Protein AF-A0A0Q6YR29-F1 (afdb_monomer_lite)

pLDDT: mean 72.4, std 19.86, range [33.41, 93.06]

Structure (mmCIF, N/CA/C/O backbone):
data_AF-A0A0Q6YR29-F1
#
_entry.id   AF-A0A0Q6YR29-F1
#
loop_
_atom_site.group_PDB
_atom_site.id
_atom_site.type_symbol
_atom_site.label_atom_id
_atom_site.label_alt_id
_atom_site.label_comp_id
_atom_site.label_asym_id
_atom_site.label_entity_id
_atom_site.label_seq_id
_atom_site.pdbx_PDB_ins_code
_atom_site.Cartn_x
_atom_site.Cartn_y
_atom_site.Cartn_z
_atom_site.occupancy
_atom_site.B_iso_or_equiv
_atom_site.auth_seq_id
_atom_site.auth_comp_id
_atom_site.auth_asym_id
_atom_site.auth_atom_id
_atom_site.pdbx_PDB_model_num
ATOM 1 N N . MET A 1 1 ? 4.268 -8.499 19.024 1.00 49.03 1 MET A N 1
ATOM 2 C CA . MET A 1 1 ? 4.017 -8.347 17.577 1.00 49.03 1 MET A CA 1
ATOM 3 C C . MET A 1 1 ? 4.434 -6.936 17.217 1.00 49.03 1 MET A C 1
ATOM 5 O O . MET A 1 1 ? 4.136 -6.040 18.000 1.00 49.03 1 MET A O 1
ATOM 9 N N . SER A 1 2 ? 5.198 -6.755 16.143 1.00 57.03 2 SER A N 1
ATOM 10 C CA . SER A 1 2 ? 5.559 -5.415 15.664 1.00 57.03 2 SER A CA 1
ATOM 11 C C . SER A 1 2 ? 4.353 -4.814 14.949 1.00 57.03 2 SER A C 1
ATOM 13 O O . SER A 1 2 ? 3.704 -5.519 14.183 1.00 57.03 2 SER A O 1
ATOM 15 N N . VAL A 1 3 ? 4.043 -3.548 15.220 1.00 82.56 3 VAL A N 1
ATOM 16 C CA . VAL A 1 3 ? 2.954 -2.834 14.541 1.00 82.56 3 VAL A CA 1
ATOM 17 C C . VAL A 1 3 ? 3.451 -2.427 13.158 1.00 82.56 3 VAL A C 1
ATOM 19 O O . VAL A 1 3 ? 4.452 -1.720 13.073 1.00 82.56 3 VAL A O 1
ATOM 22 N N . ILE A 1 4 ? 2.769 -2.874 12.103 1.00 87.31 4 ILE A N 1
ATOM 23 C CA . ILE A 1 4 ? 3.079 -2.495 10.718 1.00 87.31 4 ILE A CA 1
ATOM 24 C C . ILE A 1 4 ? 2.614 -1.052 10.480 1.00 87.31 4 ILE A C 1
ATOM 26 O O . ILE A 1 4 ? 1.497 -0.674 10.845 1.00 87.31 4 ILE A O 1
ATOM 30 N N . THR A 1 5 ? 3.481 -0.243 9.879 1.00 92.62 5 THR A N 1
ATOM 31 C CA . THR A 1 5 ? 3.214 1.144 9.474 1.00 92.62 5 THR A CA 1
ATOM 32 C C . THR A 1 5 ? 2.964 1.241 7.970 1.00 92.62 5 THR A C 1
ATOM 34 O O . THR A 1 5 ? 3.252 0.311 7.218 1.00 92.62 5 THR A O 1
ATOM 37 N N . PHE A 1 6 ? 2.445 2.378 7.498 1.00 90.19 6 PHE A N 1
ATOM 38 C CA . PHE A 1 6 ? 2.304 2.595 6.057 1.00 90.19 6 PHE A CA 1
ATOM 39 C C . PHE A 1 6 ? 3.676 2.673 5.362 1.00 90.19 6 PHE A C 1
ATOM 41 O O . PHE A 1 6 ? 3.840 2.177 4.252 1.00 90.19 6 PHE A O 1
ATOM 48 N N . GLU A 1 7 ? 4.694 3.203 6.040 1.00 91.06 7 GLU A N 1
ATOM 49 C CA . GLU A 1 7 ? 6.082 3.233 5.573 1.00 91.06 7 GLU A CA 1
ATOM 50 C C . GLU A 1 7 ? 6.651 1.824 5.347 1.00 91.06 7 GLU A C 1
ATOM 52 O O . GLU A 1 7 ? 7.352 1.611 4.356 1.00 91.06 7 GLU A O 1
ATOM 57 N N . ASP A 1 8 ? 6.302 0.852 6.199 1.00 90.81 8 ASP A N 1
ATOM 58 C CA . ASP A 1 8 ? 6.674 -0.553 5.997 1.00 90.81 8 ASP A CA 1
ATOM 59 C C . ASP A 1 8 ? 6.027 -1.119 4.722 1.00 90.81 8 ASP A C 1
ATOM 61 O O . ASP A 1 8 ? 6.701 -1.788 3.941 1.00 90.81 8 ASP A O 1
ATOM 65 N N . LEU A 1 9 ? 4.754 -0.798 4.456 1.00 88.56 9 LEU A N 1
ATOM 66 C CA . LEU A 1 9 ? 4.057 -1.218 3.231 1.00 88.56 9 LEU A CA 1
ATOM 67 C C . LEU A 1 9 ? 4.667 -0.583 1.973 1.00 88.56 9 LEU A C 1
ATOM 69 O O . LEU A 1 9 ? 4.864 -1.271 0.974 1.00 88.56 9 LEU A O 1
ATOM 73 N N . VAL A 1 10 ? 5.034 0.703 2.025 1.00 85.50 10 VAL A N 1
ATOM 74 C CA . VAL A 1 10 ? 5.777 1.378 0.943 1.00 85.50 10 VAL A CA 1
ATOM 75 C C . VAL A 1 10 ? 7.128 0.696 0.709 1.00 85.50 10 VAL A C 1
ATOM 77 O O . VAL A 1 10 ? 7.528 0.491 -0.437 1.00 85.50 10 VAL A O 1
ATOM 80 N N . GLN A 1 11 ? 7.828 0.303 1.777 1.00 85.44 11 GLN A N 1
ATOM 81 C CA . GLN A 1 11 ? 9.113 -0.383 1.672 1.00 85.44 11 GLN A CA 1
ATOM 82 C C . GLN A 1 11 ? 8.972 -1.819 1.137 1.00 85.44 11 GLN A C 1
ATOM 84 O O . GLN A 1 11 ? 9.837 -2.251 0.376 1.00 85.44 11 GLN A O 1
ATOM 89 N N . VAL A 1 12 ? 7.885 -2.531 1.454 1.00 85.88 12 VAL A N 1
ATOM 90 C CA . VAL A 1 12 ? 7.529 -3.833 0.854 1.00 85.88 12 VAL A CA 1
ATOM 91 C C . VAL A 1 12 ? 7.217 -3.672 -0.636 1.00 85.88 12 VAL A C 1
ATOM 93 O O . VAL A 1 12 ? 7.908 -4.264 -1.458 1.00 85.88 12 VAL A O 1
ATOM 96 N N . ALA A 1 13 ? 6.303 -2.772 -1.012 1.00 81.19 13 ALA A N 1
ATOM 97 C CA . A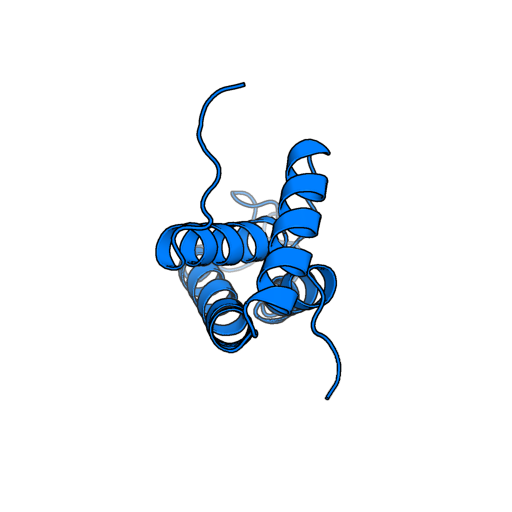LA A 1 13 ? 5.971 -2.475 -2.413 1.00 81.19 13 ALA A CA 1
ATOM 98 C C . ALA A 1 13 ? 7.178 -2.029 -3.262 1.00 81.19 13 ALA A C 1
ATOM 100 O O . ALA A 1 13 ? 7.208 -2.198 -4.486 1.00 81.19 13 ALA A O 1
ATOM 101 N N . ARG A 1 14 ? 8.184 -1.426 -2.621 1.00 78.00 14 ARG A N 1
ATOM 102 C CA . ARG A 1 14 ? 9.473 -1.086 -3.227 1.00 78.00 14 ARG A CA 1
ATOM 103 C C . ARG A 1 14 ? 10.403 -2.299 -3.350 1.00 78.00 14 ARG A C 1
ATOM 105 O O . ARG A 1 14 ? 11.068 -2.430 -4.372 1.00 78.00 14 ARG A O 1
ATOM 112 N N . ASN A 1 15 ? 10.465 -3.157 -2.331 1.00 79.19 15 ASN A N 1
ATOM 113 C CA . ASN A 1 15 ? 11.359 -4.320 -2.269 1.00 79.19 15 ASN A CA 1
ATOM 114 C C . ASN A 1 15 ? 10.875 -5.525 -3.087 1.00 79.19 15 ASN A C 1
ATOM 116 O O . ASN A 1 15 ? 11.714 -6.304 -3.531 1.00 79.19 15 ASN A O 1
ATOM 120 N N . ALA A 1 16 ? 9.570 -5.636 -3.356 1.00 69.38 16 ALA A N 1
ATOM 121 C CA . ALA A 1 16 ? 8.982 -6.611 -4.282 1.00 69.38 16 ALA A CA 1
ATOM 122 C C . ALA A 1 16 ? 9.488 -6.453 -5.739 1.00 69.3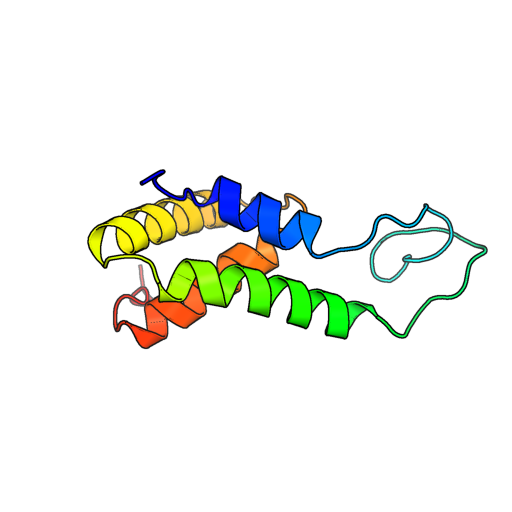8 16 ALA A C 1
ATOM 124 O O . ALA A 1 16 ? 9.139 -7.224 -6.632 1.00 69.38 16 ALA A O 1
ATOM 125 N N . GLN A 1 17 ? 10.308 -5.430 -6.009 1.00 58.06 17 GLN A N 1
ATOM 126 C CA . GLN A 1 17 ? 10.865 -5.113 -7.318 1.00 58.06 17 GLN A CA 1
ATOM 127 C C . GLN A 1 17 ? 12.363 -5.470 -7.361 1.00 58.06 17 GLN A C 1
ATOM 129 O O . GLN A 1 17 ? 13.137 -4.947 -6.554 1.00 58.06 17 GLN A O 1
ATOM 134 N N . PRO A 1 18 ? 12.823 -6.302 -8.315 1.00 47.59 18 PRO A N 1
ATOM 135 C CA . PRO A 1 18 ? 14.247 -6.573 -8.477 1.00 47.59 18 PRO A CA 1
ATOM 136 C C . PRO A 1 18 ? 14.990 -5.320 -8.969 1.00 47.59 18 PRO A C 1
ATOM 138 O O . PRO A 1 18 ? 14.532 -4.621 -9.873 1.00 47.59 18 PRO A O 1
ATOM 141 N N . VAL A 1 19 ? 16.160 -5.054 -8.385 1.00 47.59 19 VAL A N 1
ATOM 142 C CA . VAL A 1 19 ? 17.024 -3.919 -8.749 1.00 47.59 19 VAL A CA 1
ATOM 143 C C . VAL A 1 19 ? 17.740 -4.217 -10.070 1.00 47.59 19 VAL A C 1
ATOM 145 O O . VAL A 1 19 ? 18.564 -5.128 -10.123 1.00 47.59 19 VAL A O 1
ATOM 148 N N . ILE A 1 20 ? 17.452 -3.442 -11.120 1.00 47.62 20 ILE A N 1
ATOM 149 C CA . ILE A 1 20 ? 18.126 -3.501 -12.430 1.00 47.62 20 ILE A CA 1
ATOM 150 C C . ILE A 1 20 ? 18.418 -2.063 -12.896 1.00 47.62 20 ILE A C 1
ATOM 152 O O . ILE A 1 20 ? 17.678 -1.143 -12.550 1.00 47.62 20 ILE A O 1
ATOM 156 N N . THR A 1 21 ? 19.548 -1.877 -13.582 1.00 47.41 21 THR A N 1
ATOM 157 C CA . THR A 1 21 ? 20.218 -0.587 -13.821 1.00 47.41 21 THR A CA 1
ATOM 158 C C . THR A 1 21 ? 19.743 0.169 -15.069 1.00 47.41 21 THR A C 1
ATOM 160 O O . THR A 1 21 ? 18.843 -0.250 -15.791 1.00 47.41 21 THR A O 1
ATOM 163 N N . ASP A 1 22 ? 20.341 1.339 -15.286 1.00 43.59 22 ASP A N 1
ATOM 164 C CA . ASP A 1 22 ? 19.647 2.540 -15.752 1.00 43.59 22 ASP A CA 1
ATOM 165 C C . ASP A 1 22 ? 19.391 2.670 -17.257 1.00 43.59 22 ASP A C 1
ATOM 167 O O . ASP A 1 22 ? 18.954 3.732 -17.675 1.00 43.59 22 ASP A O 1
ATOM 171 N N . GLU A 1 23 ? 19.639 1.662 -18.096 1.00 41.59 23 GLU A N 1
ATOM 172 C CA . GLU A 1 23 ? 19.714 1.868 -19.557 1.00 41.59 23 GLU A CA 1
ATOM 173 C C . GLU A 1 23 ? 18.441 1.509 -20.340 1.00 41.59 23 GLU A C 1
ATOM 175 O O . GLU A 1 23 ? 18.539 1.178 -21.520 1.00 41.59 23 GLU A O 1
ATOM 180 N N . GLU A 1 24 ? 17.246 1.519 -19.725 1.00 41.62 24 GLU A N 1
ATOM 181 C CA . GLU A 1 24 ? 16.068 1.099 -20.500 1.00 41.62 24 GLU A CA 1
ATOM 182 C C . GLU A 1 24 ? 14.619 1.380 -20.105 1.00 41.62 24 GLU A C 1
ATOM 184 O O . GLU A 1 24 ? 13.716 1.233 -20.936 1.00 41.62 24 GLU A O 1
ATOM 189 N N . CYS A 1 25 ? 14.316 1.706 -18.858 1.00 46.06 25 CYS A N 1
ATOM 190 C CA . CYS A 1 25 ? 12.916 1.800 -18.472 1.00 46.06 25 CYS A CA 1
ATOM 191 C C . CYS A 1 25 ? 12.223 3.052 -19.050 1.00 46.06 25 CYS A C 1
ATOM 193 O O . CYS A 1 25 ? 11.302 3.482 -18.404 1.00 46.06 25 CYS A O 1
ATOM 195 N N . LEU A 1 26 ? 12.621 3.732 -20.143 1.00 41.03 26 LEU A N 1
ATOM 196 C CA . LEU A 1 26 ? 12.299 5.160 -20.425 1.00 41.03 26 LEU A CA 1
ATOM 197 C C . LEU A 1 26 ? 10.812 5.528 -20.449 1.00 41.03 26 LEU A C 1
ATOM 199 O O . LEU A 1 26 ? 10.454 6.626 -20.034 1.00 41.03 26 LEU A O 1
ATOM 203 N N . THR A 1 27 ? 9.922 4.601 -20.794 1.00 42.72 27 THR A N 1
ATOM 204 C CA . THR A 1 27 ? 8.459 4.779 -20.638 1.00 42.72 27 THR A CA 1
ATOM 205 C C . THR A 1 27 ? 7.983 4.662 -19.164 1.00 42.72 27 THR A C 1
ATOM 207 O O . THR A 1 27 ? 6.795 4.646 -18.865 1.00 42.72 27 THR A O 1
ATOM 210 N N . CYS A 1 28 ? 8.950 4.598 -18.251 1.00 49.25 28 CYS A N 1
ATOM 211 C CA . CYS A 1 28 ? 8.973 4.571 -16.785 1.00 49.25 28 CYS A CA 1
ATOM 212 C C . CYS A 1 28 ? 10.278 5.228 -16.207 1.00 49.25 28 CYS A C 1
ATOM 214 O O . CYS A 1 28 ? 10.475 5.183 -14.996 1.00 49.25 28 CYS A O 1
ATOM 216 N N . GLY A 1 29 ? 11.164 5.823 -17.039 1.00 36.31 29 GLY A N 1
ATOM 217 C CA . GLY A 1 29 ? 12.409 6.529 -16.658 1.00 36.31 29 GLY A CA 1
ATOM 218 C C . GLY A 1 29 ? 13.811 5.849 -16.718 1.00 36.31 29 GLY A C 1
ATOM 219 O O . GLY A 1 29 ? 14.559 6.060 -15.773 1.00 36.31 29 GLY A O 1
ATOM 220 N N . ALA A 1 30 ? 14.242 5.110 -17.762 1.00 40.41 30 ALA A N 1
ATOM 221 C CA . ALA A 1 30 ? 15.671 4.731 -17.953 1.00 40.41 30 ALA A CA 1
ATOM 222 C C . ALA A 1 30 ? 16.129 4.532 -19.437 1.00 40.41 30 ALA A C 1
ATOM 224 O O . ALA A 1 30 ? 15.307 4.335 -20.316 1.00 40.41 30 ALA A O 1
ATOM 225 N N . GLU A 1 31 ? 17.432 4.630 -19.711 1.00 38.62 31 GLU A N 1
ATOM 226 C CA . GLU A 1 31 ? 18.091 5.150 -20.929 1.00 38.62 31 GLU A CA 1
ATOM 227 C C . GLU A 1 31 ? 18.152 4.221 -22.183 1.00 38.62 31 GLU A C 1
ATOM 229 O O . GLU A 1 31 ? 17.106 3.788 -22.662 1.00 38.62 31 GLU A O 1
ATOM 234 N N . VAL A 1 32 ? 19.322 4.013 -22.820 1.00 37.25 32 VAL A N 1
ATOM 235 C CA . VAL A 1 32 ? 19.460 3.411 -24.175 1.00 37.25 32 VAL A CA 1
ATOM 236 C C . VAL A 1 32 ? 20.424 2.201 -24.227 1.00 37.25 32 VAL A C 1
ATOM 238 O O . VAL A 1 32 ? 21.555 2.353 -24.684 1.00 37.25 32 VAL A O 1
ATOM 241 N N . GLY A 1 33 ? 19.990 0.984 -23.856 1.00 38.88 33 GLY A N 1
ATOM 242 C CA . GLY A 1 33 ? 20.834 -0.213 -24.059 1.00 38.88 33 GLY A CA 1
ATOM 243 C C . GLY A 1 33 ? 20.417 -1.623 -23.578 1.00 38.88 33 GLY A C 1
ATOM 244 O O . GLY A 1 33 ? 21.083 -2.570 -24.002 1.00 38.88 33 GLY A O 1
ATOM 245 N N . GLN A 1 34 ? 19.390 -1.834 -22.736 1.00 39.38 34 GLN A N 1
ATOM 246 C CA . GLN A 1 34 ? 19.074 -3.181 -22.162 1.00 39.38 34 GLN A CA 1
ATOM 247 C C . GLN A 1 34 ? 17.915 -3.939 -22.911 1.00 39.38 34 GLN A C 1
ATOM 249 O O . GLN A 1 34 ? 17.734 -3.655 -24.098 1.00 39.38 34 GLN A O 1
ATOM 254 N N . PRO A 1 35 ? 17.191 -4.942 -22.326 1.00 41.72 35 PRO A N 1
ATOM 255 C CA . PRO A 1 35 ? 15.901 -5.493 -22.825 1.00 41.72 35 PRO A CA 1
ATOM 256 C C . PRO A 1 35 ? 14.616 -5.279 -21.935 1.00 41.72 35 PRO A C 1
ATOM 258 O O . PRO A 1 35 ? 14.416 -5.948 -20.914 1.00 41.72 35 PRO A O 1
ATOM 261 N N . CYS A 1 36 ? 13.681 -4.426 -22.388 1.00 51.00 36 CYS A N 1
ATOM 262 C CA . CYS A 1 36 ? 12.519 -3.857 -21.673 1.00 51.00 36 CYS A CA 1
ATOM 263 C C . CYS A 1 36 ? 11.207 -4.185 -22.399 1.00 51.00 36 CYS A C 1
ATOM 265 O O . CYS A 1 36 ? 11.193 -4.643 -23.540 1.00 51.00 36 CYS A O 1
ATOM 267 N N . ALA A 1 37 ? 10.088 -3.945 -21.710 1.00 42.94 37 ALA A N 1
ATOM 268 C CA . ALA A 1 37 ? 8.745 -4.427 -22.022 1.00 42.94 37 ALA A CA 1
ATOM 269 C C . ALA A 1 37 ? 8.581 -5.952 -21.866 1.00 42.94 37 ALA A C 1
ATOM 271 O O . ALA A 1 37 ? 8.419 -6.684 -22.839 1.00 42.94 37 ALA A O 1
ATOM 272 N N . PHE A 1 38 ? 8.514 -6.410 -20.605 1.00 42.47 38 PHE A N 1
ATOM 273 C CA . PHE A 1 38 ? 7.621 -7.529 -20.247 1.00 42.47 38 PHE A CA 1
ATOM 274 C C . PHE A 1 38 ? 7.194 -7.587 -18.765 1.00 42.47 38 PHE A C 1
ATOM 276 O O . PHE A 1 38 ? 6.212 -8.249 -18.450 1.00 42.47 38 PHE A O 1
ATOM 283 N N . SER A 1 39 ? 7.897 -6.914 -17.843 1.00 50.88 39 SER A N 1
ATOM 284 C CA . SER A 1 39 ? 7.725 -7.139 -16.394 1.00 50.88 39 SER A CA 1
ATOM 285 C C . SER A 1 39 ? 7.076 -6.002 -15.591 1.00 50.88 39 SER A C 1
ATOM 287 O O . SER A 1 39 ? 6.892 -6.170 -14.391 1.00 50.88 39 SER A O 1
ATOM 289 N N . CYS A 1 40 ? 6.715 -4.857 -16.181 1.00 51.00 40 CYS A N 1
ATOM 290 C CA . CYS A 1 40 ? 6.158 -3.728 -15.415 1.00 51.00 40 CYS A CA 1
ATOM 291 C C . CYS A 1 40 ? 4.802 -4.047 -14.763 1.00 51.00 40 CYS A C 1
ATOM 293 O O . CYS A 1 40 ? 4.635 -3.777 -13.575 1.00 51.00 40 CYS A O 1
ATOM 295 N N . ASP A 1 41 ? 3.882 -4.680 -15.495 1.00 52.50 41 ASP A N 1
ATOM 296 C CA . ASP A 1 41 ? 2.568 -5.058 -14.958 1.00 52.50 41 ASP A CA 1
ATOM 297 C C . ASP A 1 41 ? 2.708 -6.166 -13.903 1.00 52.50 41 ASP A C 1
ATOM 299 O O . ASP A 1 41 ? 2.223 -6.018 -12.785 1.00 52.50 41 ASP A O 1
ATOM 303 N N . GLN A 1 42 ? 3.509 -7.200 -14.194 1.00 58.50 42 GLN A N 1
ATOM 304 C CA . GLN A 1 42 ? 3.835 -8.282 -13.251 1.00 58.50 42 GLN A CA 1
ATOM 305 C C . GLN A 1 42 ? 4.530 -7.776 -11.970 1.00 58.50 42 GLN A C 1
ATOM 307 O O . GLN A 1 42 ? 4.355 -8.354 -10.901 1.00 58.50 42 GLN A O 1
ATOM 312 N N . ARG A 1 43 ? 5.311 -6.687 -12.048 1.00 61.31 43 ARG A N 1
ATOM 313 C CA . ARG A 1 43 ? 5.905 -6.010 -10.877 1.00 61.31 43 ARG A CA 1
ATOM 314 C C . ARG A 1 43 ? 4.864 -5.247 -10.063 1.00 61.31 43 ARG A C 1
ATOM 316 O O . ARG A 1 43 ? 4.975 -5.220 -8.841 1.00 61.31 43 ARG A O 1
ATOM 323 N N . GLY A 1 44 ? 3.888 -4.622 -10.722 1.00 63.16 44 GLY A N 1
ATOM 324 C CA . GLY A 1 44 ? 2.750 -3.991 -10.055 1.00 63.16 44 GLY A CA 1
ATOM 325 C C . GLY A 1 44 ? 1.886 -5.018 -9.327 1.00 63.16 44 GLY A C 1
ATOM 326 O O . GLY A 1 44 ? 1.553 -4.817 -8.164 1.00 63.16 44 GLY A O 1
ATOM 327 N N . GLU A 1 45 ? 1.603 -6.150 -9.975 1.00 69.81 45 GLU A N 1
ATOM 328 C CA . GLU A 1 45 ? 0.894 -7.292 -9.384 1.00 69.81 45 GLU A CA 1
ATOM 329 C C . GLU A 1 45 ? 1.664 -7.886 -8.193 1.00 69.81 45 GLU A C 1
ATOM 331 O O . GLU A 1 45 ? 1.105 -7.968 -7.105 1.00 69.81 45 GLU A O 1
ATOM 336 N N . ALA A 1 46 ? 2.963 -8.179 -8.325 1.00 75.38 46 ALA A N 1
ATOM 337 C CA . ALA A 1 46 ? 3.770 -8.700 -7.214 1.00 75.38 46 ALA A CA 1
ATOM 338 C C . ALA A 1 46 ? 3.840 -7.735 -6.012 1.00 75.38 46 ALA A C 1
ATOM 340 O O . ALA A 1 46 ? 3.690 -8.153 -4.864 1.00 75.38 46 ALA A O 1
ATOM 341 N N . ALA A 1 47 ? 4.016 -6.430 -6.262 1.00 76.44 47 ALA A N 1
ATOM 342 C CA . ALA A 1 47 ? 3.993 -5.415 -5.209 1.00 76.44 47 ALA A CA 1
ATOM 343 C C . ALA A 1 47 ? 2.612 -5.295 -4.542 1.00 76.44 47 ALA A C 1
ATOM 345 O O . ALA A 1 47 ? 2.538 -5.058 -3.336 1.00 76.44 47 ALA A O 1
ATOM 346 N N . LYS A 1 48 ? 1.524 -5.469 -5.306 1.00 80.19 48 LYS A N 1
ATOM 347 C CA . LYS A 1 48 ? 0.166 -5.525 -4.759 1.00 80.19 48 LYS A CA 1
ATOM 348 C C . LYS A 1 48 ? -0.041 -6.756 -3.886 1.00 80.19 48 LYS A C 1
ATOM 350 O O . LYS A 1 48 ? -0.513 -6.597 -2.766 1.00 80.19 48 LYS A O 1
ATOM 355 N N . ASP A 1 49 ? 0.329 -7.942 -4.361 1.00 85.62 49 ASP A N 1
ATOM 356 C CA . ASP A 1 49 ? 0.131 -9.206 -3.647 1.00 85.62 49 ASP A CA 1
ATOM 357 C C . ASP A 1 49 ? 0.869 -9.219 -2.298 1.00 85.62 49 ASP A C 1
ATOM 359 O O . ASP A 1 49 ? 0.274 -9.556 -1.271 1.00 85.62 49 ASP A O 1
ATOM 363 N N . GLU A 1 50 ? 2.137 -8.782 -2.260 1.00 85.31 50 GLU A N 1
ATOM 364 C CA . GLU A 1 50 ? 2.908 -8.711 -1.009 1.00 85.31 50 GLU A CA 1
ATOM 365 C C . GLU A 1 50 ? 2.306 -7.723 0.004 1.00 85.31 50 GLU A C 1
ATOM 367 O O . GLU A 1 50 ? 2.234 -8.026 1.198 1.00 85.31 50 GLU A O 1
ATOM 372 N N . VAL A 1 51 ? 1.827 -6.556 -0.447 1.00 87.56 51 VAL A N 1
ATOM 373 C CA . VAL A 1 51 ? 1.152 -5.592 0.438 1.00 87.56 51 VAL A CA 1
ATOM 374 C C . VAL A 1 51 ? -0.227 -6.101 0.866 1.00 87.56 51 VAL A C 1
ATOM 376 O O . VAL A 1 51 ? -0.597 -5.924 2.025 1.00 87.56 51 VAL A O 1
ATOM 379 N N . ALA A 1 52 ? -0.981 -6.757 -0.020 1.00 89.00 52 ALA A N 1
ATOM 380 C CA . ALA A 1 52 ? -2.349 -7.206 0.238 1.00 89.00 52 ALA A CA 1
ATOM 381 C C . ALA A 1 52 ? -2.413 -8.274 1.332 1.00 89.00 52 ALA A C 1
ATOM 383 O O . ALA A 1 52 ? -3.290 -8.205 2.192 1.00 89.00 52 ALA A O 1
ATOM 384 N N . VAL A 1 53 ? -1.449 -9.202 1.361 1.00 89.88 53 VAL A N 1
ATOM 385 C CA . VAL A 1 53 ? -1.310 -10.176 2.457 1.00 89.88 53 VAL A CA 1
ATOM 386 C C . VAL A 1 53 ? -1.140 -9.461 3.801 1.00 89.88 53 VAL A C 1
ATOM 388 O O . VAL A 1 53 ? -1.868 -9.743 4.750 1.00 89.88 53 VAL A O 1
ATOM 391 N N . LEU A 1 54 ? -0.224 -8.489 3.878 1.00 90.75 54 LEU A N 1
ATOM 392 C CA . LEU A 1 54 ? 0.041 -7.753 5.118 1.00 90.75 54 LEU A CA 1
ATOM 393 C C . LEU A 1 54 ? -1.152 -6.896 5.555 1.00 90.75 54 LEU A C 1
ATOM 395 O O . LEU A 1 54 ? -1.460 -6.840 6.741 1.00 90.75 54 LEU A O 1
ATOM 399 N N . VAL A 1 55 ? -1.811 -6.230 4.605 1.00 90.69 55 VAL A N 1
ATOM 400 C CA . VAL A 1 55 ? -2.939 -5.318 4.837 1.00 90.69 55 VAL A CA 1
ATOM 401 C C . VAL A 1 55 ? -4.211 -6.069 5.245 1.00 90.69 55 VAL A C 1
ATOM 403 O O . VAL A 1 55 ? -4.891 -5.642 6.183 1.00 90.69 55 VAL A O 1
ATOM 406 N N . GLY A 1 56 ? -4.506 -7.203 4.601 1.00 89.25 56 GLY A N 1
ATOM 407 C CA . GLY A 1 56 ? -5.651 -8.058 4.924 1.00 89.25 56 GLY A CA 1
ATOM 408 C C . GLY A 1 56 ? -5.595 -8.604 6.354 1.00 89.25 56 GLY A C 1
ATOM 409 O O . GLY A 1 56 ? -6.599 -8.571 7.069 1.00 89.25 56 GLY A O 1
ATOM 410 N N . ASP A 1 57 ? -4.407 -8.993 6.823 1.00 91.19 57 ASP A N 1
ATOM 411 C CA . ASP A 1 57 ? -4.202 -9.523 8.177 1.00 91.19 57 ASP A CA 1
ATOM 412 C C . ASP A 1 57 ? -4.263 -8.452 9.292 1.00 91.19 57 ASP A C 1
ATOM 414 O O . ASP A 1 57 ? -4.341 -8.799 10.476 1.00 91.19 57 ASP A O 1
ATOM 418 N N . LEU A 1 58 ? -4.271 -7.147 8.968 1.00 90.44 58 LEU A N 1
ATOM 419 C CA . LEU A 1 58 ? -4.295 -6.087 9.987 1.00 90.44 58 LEU A CA 1
ATOM 420 C C . LEU A 1 58 ? -5.614 -6.058 10.782 1.00 90.44 58 LEU A C 1
ATOM 422 O O . LEU A 1 58 ? -6.691 -5.901 10.191 1.00 90.44 58 LEU A O 1
ATOM 426 N N . PRO A 1 59 ? -5.565 -6.037 12.130 1.00 92.19 59 PRO A N 1
ATOM 427 C CA . PRO A 1 59 ? -6.710 -5.681 12.963 1.00 92.19 59 PRO A CA 1
ATOM 428 C C . PRO A 1 59 ? -7.295 -4.316 12.573 1.00 92.19 59 PRO A C 1
ATOM 430 O O . PRO A 1 59 ? -6.567 -3.396 12.201 1.00 92.19 59 PRO A O 1
ATOM 433 N N . ARG A 1 60 ? -8.617 -4.138 12.718 1.00 89.75 60 ARG A N 1
ATOM 434 C CA . ARG A 1 60 ? -9.325 -2.915 12.279 1.00 89.75 60 ARG A CA 1
ATOM 435 C C . ARG A 1 60 ? -8.698 -1.614 12.797 1.00 89.75 60 ARG A C 1
ATOM 437 O O . ARG A 1 60 ? -8.616 -0.648 12.0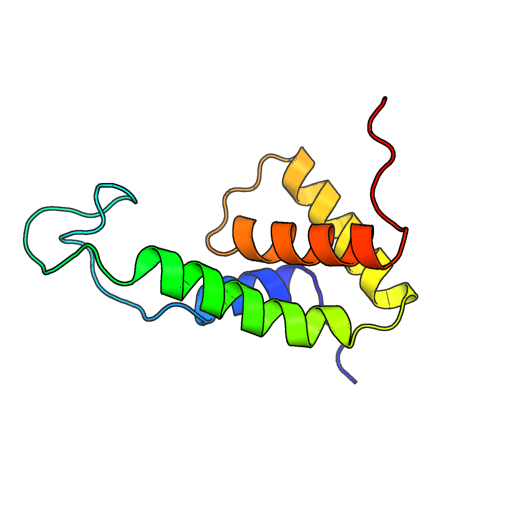47 1.00 89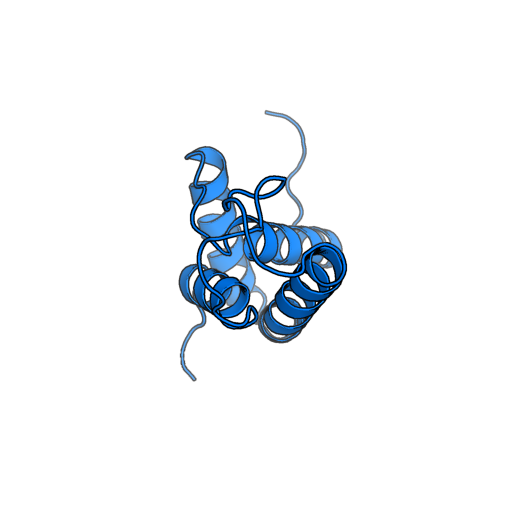.75 60 ARG A O 1
ATOM 444 N N . GLU A 1 61 ? -8.256 -1.577 14.053 1.00 90.44 61 GLU A N 1
ATOM 445 C CA . GLU A 1 61 ? -7.621 -0.386 14.639 1.00 90.44 61 GLU A CA 1
ATOM 446 C C . GLU A 1 61 ? -6.238 -0.079 14.048 1.00 90.44 61 GLU A C 1
ATOM 448 O O . GLU A 1 61 ? -5.862 1.086 13.946 1.00 90.44 61 GLU A O 1
ATOM 453 N N . GLU A 1 62 ? -5.479 -1.105 13.660 1.00 92.06 62 GLU A N 1
ATOM 454 C CA . GLU A 1 62 ? -4.180 -0.956 12.995 1.00 92.06 62 GLU A CA 1
ATOM 455 C C . GLU A 1 62 ? -4.372 -0.503 11.552 1.00 92.06 62 GLU A C 1
ATOM 457 O O . GLU A 1 62 ? -3.783 0.495 11.143 1.00 92.06 62 GLU A O 1
ATOM 462 N N . PHE A 1 63 ? -5.301 -1.136 10.834 1.00 93.00 63 PHE A N 1
ATOM 463 C CA . PHE A 1 63 ? -5.677 -0.734 9.484 1.00 93.00 63 PHE A CA 1
ATOM 464 C C . PHE A 1 63 ? -6.148 0.730 9.409 1.00 93.00 63 PHE A C 1
ATOM 466 O O . PHE A 1 63 ? -5.703 1.472 8.541 1.00 93.00 63 PHE A O 1
ATOM 473 N N . VAL A 1 64 ? -6.981 1.197 10.349 1.00 92.44 64 VAL A N 1
ATOM 474 C CA . VAL A 1 64 ? -7.422 2.609 10.390 1.00 92.44 64 VAL A CA 1
ATOM 475 C C . VAL A 1 64 ? -6.254 3.575 10.638 1.00 92.44 64 VAL A C 1
ATOM 477 O O . VAL A 1 64 ? -6.270 4.695 10.126 1.00 92.44 64 VAL A O 1
ATOM 480 N N . ARG A 1 65 ? -5.217 3.166 11.388 1.00 92.31 65 ARG A N 1
ATOM 481 C CA . ARG A 1 65 ? -3.993 3.974 11.537 1.00 92.31 65 ARG A CA 1
ATOM 482 C C . ARG A 1 65 ? -3.226 4.063 10.216 1.00 92.31 65 ARG A C 1
ATOM 484 O O . ARG A 1 65 ? -2.858 5.173 9.843 1.00 92.31 65 ARG A O 1
ATOM 491 N N . VAL A 1 66 ? -3.048 2.937 9.522 1.00 93.06 66 VAL A N 1
ATOM 492 C CA . VAL A 1 66 ? -2.387 2.858 8.207 1.00 93.06 66 VAL A CA 1
ATOM 493 C C . VAL A 1 66 ? -3.130 3.695 7.161 1.00 93.06 66 VAL A C 1
ATOM 495 O O . VAL A 1 66 ? -2.512 4.555 6.543 1.00 93.06 66 VAL A O 1
ATOM 498 N N . LEU A 1 67 ? -4.449 3.517 7.026 1.00 92.88 67 LEU A N 1
ATOM 499 C CA . LEU A 1 67 ? -5.297 4.252 6.079 1.00 92.88 67 LEU A CA 1
ATOM 500 C C . LEU A 1 67 ? -5.163 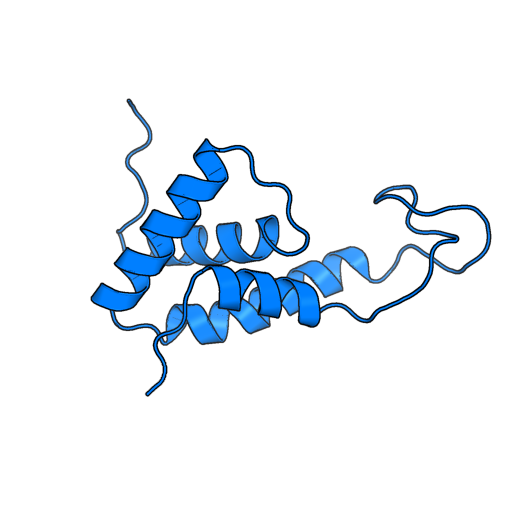5.771 6.238 1.00 92.88 67 LEU A C 1
ATOM 502 O O . LEU A 1 67 ? -4.963 6.478 5.255 1.00 92.88 67 LEU A O 1
ATOM 506 N N . ARG A 1 68 ? -5.206 6.278 7.475 1.00 92.62 68 ARG A N 1
ATOM 507 C CA . ARG A 1 68 ? -5.030 7.712 7.742 1.00 92.62 68 ARG A CA 1
ATOM 508 C C . ARG A 1 68 ? -3.658 8.223 7.291 1.00 92.62 68 ARG A C 1
ATOM 510 O O . ARG A 1 68 ? -3.602 9.253 6.633 1.00 92.62 68 ARG A O 1
ATOM 517 N N . THR A 1 69 ? -2.570 7.524 7.618 1.00 91.81 69 THR A N 1
ATOM 518 C CA . THR A 1 69 ? -1.217 7.928 7.186 1.00 91.81 69 THR A CA 1
ATOM 519 C C . THR A 1 69 ? -1.076 7.878 5.663 1.00 91.81 69 THR A C 1
ATOM 521 O O . THR A 1 69 ? -0.435 8.745 5.074 1.00 91.81 69 THR A O 1
ATOM 524 N N . ALA A 1 70 ? -1.723 6.908 5.018 1.00 89.19 70 ALA A N 1
ATOM 525 C CA . ALA A 1 70 ? -1.751 6.787 3.569 1.00 89.19 70 ALA A CA 1
ATOM 526 C C . ALA A 1 70 ? -2.477 7.983 2.912 1.00 89.19 70 ALA A C 1
ATOM 528 O O . ALA A 1 70 ? -1.908 8.634 2.037 1.00 89.19 70 ALA A O 1
ATOM 529 N N . MET A 1 71 ? -3.662 8.354 3.421 1.00 89.00 71 MET A N 1
ATOM 530 C CA . MET A 1 71 ? -4.411 9.550 2.996 1.00 89.00 71 MET A CA 1
ATOM 531 C C . MET A 1 71 ? -3.628 10.850 3.231 1.00 89.00 71 MET A C 1
ATOM 533 O O . MET A 1 71 ? -3.584 11.717 2.362 1.00 89.00 71 MET A O 1
ATOM 537 N N . GLU A 1 72 ? -2.988 10.998 4.397 1.00 90.94 72 GLU A N 1
ATOM 538 C CA . GLU A 1 72 ? -2.164 12.170 4.718 1.00 90.94 72 GLU A CA 1
ATOM 539 C C . GLU A 1 72 ? -0.996 12.327 3.728 1.00 90.94 72 GLU A C 1
ATOM 541 O O . GLU A 1 72 ? -0.647 13.452 3.374 1.00 90.94 72 GLU A O 1
ATOM 546 N N . ARG A 1 73 ? -0.402 11.230 3.240 1.00 86.00 73 ARG A N 1
ATOM 547 C CA . ARG A 1 73 ? 0.682 11.270 2.242 1.00 86.00 73 ARG A CA 1
ATOM 548 C C . ARG A 1 73 ? 0.180 11.523 0.818 1.00 86.00 73 ARG A C 1
ATOM 550 O O . ARG A 1 73 ? 0.817 12.301 0.108 1.00 86.00 73 ARG A O 1
ATOM 557 N N . ASP A 1 74 ? -0.974 10.974 0.437 1.00 86.12 74 ASP A N 1
ATOM 558 C CA . ASP A 1 74 ? -1.630 11.271 -0.849 1.00 86.12 74 ASP A CA 1
ATOM 559 C C . ASP A 1 74 ? -1.983 12.765 -0.969 1.00 86.12 74 ASP A C 1
ATOM 561 O O . ASP A 1 74 ? -1.579 13.433 -1.921 1.00 86.12 74 ASP A O 1
ATOM 565 N N . MET A 1 75 ? -2.593 13.345 0.073 1.00 85.69 75 MET A N 1
ATOM 566 C CA . MET A 1 75 ? -2.894 14.784 0.142 1.00 85.69 75 MET A CA 1
ATOM 567 C C . MET A 1 75 ? -1.652 15.686 0.044 1.00 85.69 75 MET A C 1
ATOM 569 O O . MET A 1 75 ? -1.759 16.835 -0.387 1.00 85.69 75 MET A O 1
ATOM 573 N N . ASN A 1 76 ? -0.479 15.190 0.450 1.00 84.88 76 ASN A N 1
ATOM 574 C CA . ASN A 1 76 ? 0.797 15.901 0.338 1.00 84.88 76 ASN A CA 1
ATOM 575 C C . ASN A 1 76 ? 1.512 15.663 -1.011 1.00 84.88 76 ASN A C 1
ATOM 577 O O . ASN A 1 76 ? 2.584 16.228 -1.233 1.00 84.88 76 ASN A O 1
ATOM 581 N N . GLY A 1 77 ? 0.933 14.866 -1.918 1.00 77.00 77 GLY A N 1
ATOM 582 C CA . GLY A 1 77 ? 1.476 14.602 -3.252 1.00 77.00 77 GLY A CA 1
ATOM 583 C C . GLY A 1 77 ? 2.747 13.750 -3.247 1.00 77.00 77 GLY A C 1
ATOM 584 O O . GLY A 1 77 ? 3.645 13.992 -4.059 1.00 77.00 77 GLY A O 1
ATOM 585 N N . ASP A 1 78 ? 2.852 12.794 -2.319 1.00 74.69 78 ASP A N 1
ATOM 586 C CA . ASP A 1 78 ? 4.013 11.910 -2.206 1.00 74.69 78 ASP A CA 1
ATOM 587 C C . ASP A 1 78 ? 4.186 11.026 -3.458 1.00 74.69 78 ASP A C 1
ATOM 589 O O . ASP A 1 78 ? 3.244 10.429 -3.974 1.00 74.69 78 ASP A O 1
ATOM 593 N N . GLN A 1 79 ? 5.420 10.951 -3.958 1.00 72.44 79 GLN A N 1
ATOM 594 C CA . GLN A 1 79 ? 5.805 10.193 -5.155 1.00 72.44 79 GLN A CA 1
ATOM 595 C C . GLN A 1 79 ? 6.961 9.220 -4.867 1.00 72.44 79 GLN A C 1
ATOM 597 O O . GLN A 1 79 ? 7.687 8.812 -5.775 1.00 72.44 79 GLN A O 1
ATOM 602 N N . ALA A 1 80 ? 7.166 8.843 -3.600 1.00 72.12 80 ALA A N 1
ATOM 603 C CA . ALA A 1 80 ? 8.173 7.861 -3.218 1.00 72.12 80 ALA A CA 1
ATOM 604 C C . ALA A 1 80 ? 7.982 6.526 -3.978 1.00 72.12 80 ALA A C 1
ATOM 606 O O . ALA A 1 80 ? 6.860 6.022 -4.071 1.00 72.12 80 ALA A O 1
ATOM 607 N N . PRO A 1 81 ? 9.056 5.888 -4.485 1.00 67.88 81 PRO A N 1
ATOM 608 C CA . PRO A 1 81 ? 8.958 4.571 -5.111 1.00 67.88 81 PRO A CA 1
ATOM 609 C C . PRO A 1 81 ? 8.299 3.547 -4.177 1.00 67.88 81 PRO A C 1
ATOM 611 O O . PRO A 1 81 ? 8.743 3.368 -3.044 1.00 67.88 81 PRO A O 1
ATOM 614 N N . GLY A 1 82 ? 7.244 2.884 -4.659 1.00 72.19 82 GLY A N 1
ATOM 615 C CA . GLY A 1 82 ? 6.405 1.969 -3.872 1.00 72.19 82 GLY A CA 1
ATOM 616 C C . GLY A 1 82 ? 5.134 2.606 -3.287 1.00 72.19 82 GLY A C 1
ATOM 617 O O . GLY A 1 82 ? 4.189 1.874 -3.008 1.00 72.19 82 GLY A O 1
ATOM 618 N N . PHE A 1 83 ? 5.056 3.942 -3.178 1.00 81.31 83 PHE A N 1
ATOM 619 C CA . PHE A 1 83 ? 3.897 4.652 -2.613 1.00 81.31 83 PHE A CA 1
ATOM 620 C C . PHE A 1 83 ? 2.588 4.299 -3.320 1.00 81.31 83 PHE A C 1
ATOM 622 O O . PHE A 1 83 ? 1.651 3.852 -2.670 1.00 81.31 83 PHE A O 1
ATOM 629 N N . PHE A 1 84 ? 2.547 4.435 -4.649 1.00 81.00 84 PHE A N 1
ATOM 630 C CA . PHE A 1 84 ? 1.342 4.211 -5.453 1.00 81.00 84 PHE A CA 1
ATOM 631 C C . PHE A 1 84 ? 0.719 2.821 -5.234 1.00 81.00 84 PHE A C 1
ATOM 633 O O . PHE A 1 84 ? -0.492 2.703 -5.066 1.00 81.00 84 PHE A O 1
ATOM 640 N N . TRP A 1 85 ? 1.545 1.772 -5.184 1.00 82.88 85 TRP A N 1
ATOM 641 C CA . TRP A 1 85 ? 1.075 0.400 -4.973 1.00 82.88 85 TRP A CA 1
ATOM 642 C C . TRP A 1 85 ? 0.602 0.171 -3.535 1.00 82.88 85 TRP A C 1
ATOM 644 O O . TRP A 1 85 ? -0.448 -0.434 -3.334 1.00 82.88 85 TRP A O 1
ATOM 654 N N . ALA A 1 86 ? 1.325 0.704 -2.543 1.00 84.94 86 ALA A N 1
ATOM 655 C CA . ALA A 1 86 ? 0.923 0.614 -1.141 1.00 84.94 86 ALA A CA 1
ATOM 656 C C . ALA A 1 86 ? -0.377 1.387 -0.854 1.00 84.94 86 ALA A C 1
ATOM 658 O O . ALA A 1 86 ? -1.252 0.873 -0.161 1.00 84.94 86 ALA A O 1
ATOM 659 N N . TRP A 1 87 ? -0.527 2.592 -1.415 1.00 87.31 87 TRP A N 1
ATOM 660 C CA . TRP A 1 87 ? -1.752 3.393 -1.341 1.00 87.31 87 TRP A CA 1
ATOM 661 C C . TRP A 1 87 ? -2.940 2.651 -1.949 1.00 87.31 87 TRP A C 1
ATOM 663 O O . TRP A 1 87 ? -3.951 2.479 -1.276 1.00 87.31 87 TRP A O 1
ATOM 673 N N . TRP A 1 88 ? -2.800 2.153 -3.182 1.00 85.94 88 TRP A N 1
ATOM 674 C CA . TRP A 1 88 ? -3.894 1.485 -3.885 1.00 85.94 88 TRP A CA 1
ATOM 675 C C . TRP A 1 88 ? -4.397 0.254 -3.116 1.00 85.94 88 TRP A C 1
ATOM 677 O O . TRP A 1 88 ? -5.596 0.124 -2.902 1.00 85.94 88 TRP A O 1
ATOM 687 N N . VAL A 1 89 ? -3.510 -0.605 -2.604 1.00 89.56 89 VAL A N 1
ATOM 688 C CA . VAL A 1 89 ? -3.938 -1.772 -1.807 1.00 89.56 89 VAL A CA 1
ATOM 689 C C . VAL A 1 89 ? -4.637 -1.365 -0.504 1.00 89.56 89 VAL A C 1
ATOM 691 O O . VAL A 1 89 ? -5.596 -2.012 -0.086 1.00 89.56 89 VAL A O 1
ATOM 694 N N . VAL A 1 90 ? -4.186 -0.284 0.139 1.00 89.69 90 VAL A N 1
ATOM 695 C CA . VAL A 1 90 ? -4.828 0.249 1.349 1.00 89.69 90 VAL A CA 1
ATOM 696 C C . VAL A 1 90 ? -6.207 0.848 1.041 1.00 89.69 90 VAL A C 1
ATOM 698 O O . VAL A 1 90 ? -7.116 0.674 1.850 1.00 89.69 90 VAL A O 1
ATOM 701 N N . ASP A 1 91 ? -6.401 1.496 -0.111 1.00 90.00 91 ASP A N 1
ATOM 702 C CA . ASP A 1 91 ? -7.715 1.999 -0.533 1.00 90.00 91 ASP A CA 1
ATOM 703 C C . ASP A 1 91 ? -8.667 0.869 -0.969 1.00 90.00 91 ASP A C 1
ATOM 705 O O . ASP A 1 91 ? -9.806 0.827 -0.502 1.00 90.00 91 ASP A O 1
ATOM 709 N N . ASP A 1 92 ? -8.196 -0.105 -1.760 1.00 90.38 92 ASP A N 1
ATOM 710 C CA . ASP A 1 92 ? -8.968 -1.296 -2.157 1.00 90.38 92 ASP A CA 1
ATOM 711 C C . ASP A 1 92 ? -9.488 -2.042 -0.901 1.00 90.38 92 ASP A C 1
ATOM 713 O O . ASP A 1 92 ? -10.678 -2.361 -0.797 1.00 90.38 92 ASP A O 1
ATOM 717 N N . GLU A 1 93 ? -8.635 -2.245 0.114 1.00 92.06 93 GLU A N 1
ATOM 718 C CA . GLU A 1 93 ? -9.041 -2.855 1.388 1.00 92.06 93 GLU A CA 1
ATOM 719 C C . GLU A 1 93 ? -9.951 -1.931 2.222 1.00 92.06 93 GLU A C 1
ATOM 721 O O . GLU A 1 93 ? -10.864 -2.400 2.909 1.00 92.06 93 GLU A O 1
ATOM 726 N N . ALA A 1 94 ? -9.768 -0.606 2.164 1.00 90.06 94 ALA A N 1
ATOM 727 C CA . ALA A 1 94 ? -10.657 0.334 2.846 1.00 90.06 94 ALA A CA 1
ATOM 728 C C . ALA A 1 94 ? -12.072 0.264 2.263 1.00 90.06 94 ALA A C 1
ATOM 730 O O . ALA A 1 94 ? -13.047 0.216 3.021 1.00 90.06 94 ALA A O 1
ATOM 731 N N . GLN A 1 95 ? -12.198 0.190 0.937 1.00 89.62 95 GLN A N 1
ATOM 732 C CA . GLN A 1 95 ? -13.467 -0.047 0.256 1.00 89.62 95 GLN A CA 1
ATOM 733 C C . GLN A 1 95 ? -14.068 -1.401 0.672 1.00 89.62 95 GLN A C 1
ATOM 735 O O . GLN A 1 95 ? -15.223 -1.441 1.104 1.00 89.62 95 GLN A O 1
ATOM 740 N N . ALA A 1 96 ? -13.281 -2.486 0.658 1.00 89.50 96 ALA A N 1
ATOM 741 C CA . ALA A 1 96 ? -13.726 -3.824 1.068 1.00 89.50 96 ALA A CA 1
ATOM 742 C C . ALA A 1 96 ? -14.218 -3.886 2.531 1.00 89.50 96 ALA A C 1
ATOM 744 O O . ALA A 1 96 ? -15.209 -4.555 2.834 1.00 89.50 96 ALA A O 1
ATOM 745 N N . ARG A 1 97 ? -13.581 -3.139 3.443 1.00 87.94 97 ARG A N 1
ATOM 746 C CA . ARG A 1 97 ? -13.968 -3.027 4.865 1.00 87.94 97 ARG A CA 1
ATOM 747 C C . ARG A 1 97 ? -15.137 -2.068 5.126 1.00 87.94 97 ARG A C 1
ATOM 749 O O . ARG A 1 97 ? -15.542 -1.923 6.283 1.00 87.94 97 ARG A O 1
ATOM 756 N N . GLY A 1 98 ? -15.664 -1.388 4.104 1.00 87.56 98 GLY A N 1
ATOM 757 C CA . GLY A 1 98 ? -16.669 -0.330 4.269 1.00 87.56 98 GLY A CA 1
ATOM 758 C C . GLY A 1 98 ? -16.140 0.893 5.033 1.00 87.56 98 GLY A C 1
ATOM 759 O O . GLY A 1 98 ? -16.896 1.568 5.730 1.00 87.56 98 GLY A O 1
ATOM 760 N N . LEU A 1 99 ? -14.829 1.131 4.950 1.00 83.62 99 LEU A N 1
ATOM 761 C CA . LEU A 1 99 ? -14.092 2.261 5.526 1.00 83.62 99 LEU A CA 1
ATOM 762 C C . LEU A 1 99 ? -13.714 3.320 4.476 1.00 83.62 99 LEU A C 1
ATOM 764 O O . LEU A 1 99 ? -13.186 4.365 4.851 1.00 83.62 99 LEU A O 1
ATOM 768 N N . GLY A 1 100 ? -13.966 3.043 3.191 1.00 62.66 100 GLY A N 1
ATOM 769 C CA . GLY A 1 100 ? -13.664 3.928 2.068 1.00 62.66 100 GLY A CA 1
ATOM 770 C C . GLY A 1 100 ? -14.224 5.339 2.258 1.00 62.66 100 GLY A C 1
ATOM 771 O O . GLY A 1 100 ? -15.320 5.536 2.794 1.00 62.66 100 GLY A O 1
ATOM 772 N N . CYS A 1 101 ? -13.443 6.327 1.831 1.00 50.84 101 CYS A N 1
ATOM 773 C CA . CYS A 1 101 ? -13.741 7.733 2.063 1.00 50.84 101 CYS A CA 1
ATOM 774 C C . CYS A 1 101 ? -15.050 8.144 1.354 1.00 50.84 101 CYS A C 1
ATOM 776 O O . CYS A 1 101 ? -15.234 7.811 0.179 1.00 50.84 101 CYS A O 1
ATOM 778 N N . PRO A 1 102 ? -15.964 8.898 1.999 1.00 45.50 102 PRO A N 1
ATOM 779 C CA . PRO A 1 102 ? -17.056 9.527 1.274 1.00 45.50 102 PRO A CA 1
ATOM 780 C C . PRO A 1 102 ? -16.463 10.568 0.319 1.00 45.50 102 PRO A C 1
ATOM 782 O O . PRO A 1 102 ? -15.885 11.564 0.752 1.00 45.50 102 PRO A O 1
ATOM 785 N N . VAL A 1 103 ? -16.604 10.338 -0.986 1.00 41.28 103 VAL A N 1
ATOM 786 C CA . VAL A 1 103 ? -16.237 11.320 -2.011 1.00 41.28 103 VAL A CA 1
ATOM 787 C C . VAL A 1 103 ? -17.157 12.535 -1.866 1.00 41.28 103 VAL A C 1
ATOM 789 O O . VAL A 1 103 ? -18.327 12.471 -2.245 1.00 41.28 103 VAL A O 1
ATOM 792 N N . GLY A 1 104 ? -16.636 13.636 -1.317 1.00 38.75 104 GLY A N 1
ATOM 793 C CA . GLY A 1 104 ? -17.338 14.921 -1.273 1.00 38.75 104 GLY A CA 1
ATOM 794 C C . GLY A 1 104 ? -17.123 15.757 -0.010 1.00 38.75 104 GLY A C 1
ATOM 795 O O . GLY A 1 104 ? -18.021 15.824 0.828 1.00 38.75 104 GLY A O 1
ATOM 796 N N . LEU A 1 105 ? -15.992 16.468 0.050 1.00 33.41 105 LEU A N 1
ATOM 797 C CA . LEU A 1 105 ? -15.851 17.796 0.668 1.00 33.41 105 LEU A CA 1
ATOM 798 C C . LEU A 1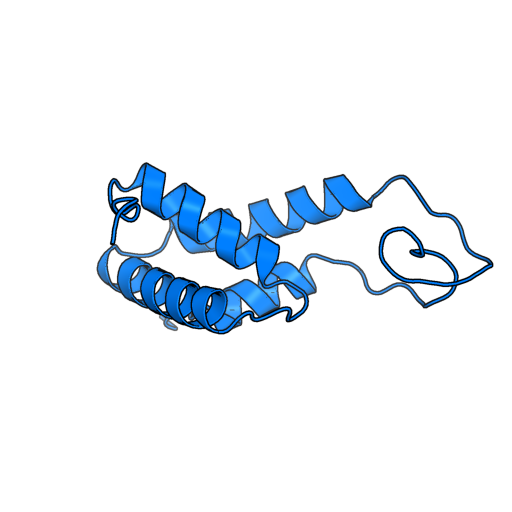 105 ? -14.843 18.620 -0.146 1.00 33.41 105 LEU A C 1
ATOM 800 O O . LEU A 1 105 ? -13.796 18.040 -0.502 1.00 33.41 105 LEU A O 1
#

Foldseek 3Di:
DDQDALVNLLVLLQVLDDDDDADDPVVNHGHHDDDDPDCPVVSLVSSLVRLLVVLVPDDPVSLVRRLVVLVVCVVVVDDRRSSVSSSVSSQVVCVVVVNHDDPDD

Secondary structure (DSSP, 8-state):
-PPPPHHHHHHHHHHTS----SSS-GGGS--SSS--SSSHHHHHHHHHHHHHHHHHTS-HHHHHHHHHHHHHHHHTT---TTHHHHHHHHHHHHHHTT----S--

Radius of gyration: 15.42 Å; chains: 1; bounding box: 38×28×42 Å

Sequence (105 aa):
MSVITFEDLVQVARNAQPVITDEECLTCGAEVGQPCAFSCDQRGEAAKDEVAVLVGDLPREEFVRVLRTAMERDMNGDQAPGFFWAWWVVDDEAQARGLGCPVGL